Protein AF-A0A955KKQ1-F1 (afdb_monomer_lite)

Foldseek 3Di:
DVVVVVVVVVVVVVVVVVVVVVVVVVVVVVLVVVLVVLVVVLVVLVVVLVVVLVVDDPVDPVSVLSVVLNVLSSVLSVLVSVCSVPVDPLSVLVSVLSVLVSVLSVCVVVVVVVCNVVSVVVNVVSVVVSVVVVVVVD

pLDDT: mean 78.06, std 7.61, range [46.22, 90.31]

Sequence (138 aa):
MRVAVSGLVRLLIKSIIFLIMDVPKLIRSAELFLISCIALGTALFFIFSIGTLMEMDWSQSDTFFFLIRRILALIIGIELVRFIYTYKIETLLEIIIFLLARQLILIEIEGTHEYLLPTVLSVSVLLGLHIAHKKFVK

Secondary structure (DSSP, 8-state):
-HHHHHHHHHHHHHHHHHHHHHHHHHHHHHHHHHHHHHHHHHHHHHHHHHHHHHSS-TTSHHHHHHHHHHHHHHHHHHHHHHHHHH--HHHHHHHHHHHHHHHHHHHHHTT-HHHHHHHHHHHHHHHHHHHHHHHH--

Structure (mmCIF, N/CA/C/O backbone):
data_AF-A0A955KKQ1-F1
#
_entry.id   AF-A0A955KKQ1-F1
#
loop_
_atom_site.group_PDB
_atom_site.id
_atom_site.type_symbol
_atom_site.label_atom_id
_atom_site.label_alt_id
_atom_site.label_comp_id
_atom_site.label_asym_id
_atom_site.label_entity_id
_atom_site.label_seq_id
_atom_site.pdbx_PDB_ins_code
_atom_site.Cartn_x
_atom_site.Cartn_y
_atom_site.Cartn_z
_atom_site.occupancy
_atom_site.B_iso_or_equiv
_atom_site.auth_seq_id
_atom_site.auth_comp_id
_atom_site.auth_asym_id
_atom_site.auth_atom_id
_atom_site.pdbx_PDB_model_num
ATOM 1 N N . MET A 1 1 ? -20.299 25.780 53.609 1.00 54.28 1 MET A N 1
ATOM 2 C CA . MET A 1 1 ? -19.121 25.054 53.071 1.00 54.28 1 MET A CA 1
ATOM 3 C C . MET A 1 1 ? -19.477 23.862 52.162 1.00 54.28 1 MET A C 1
ATOM 5 O O . MET A 1 1 ? -18.875 23.755 51.104 1.00 54.28 1 MET A O 1
ATOM 9 N N . ARG A 1 2 ? -20.483 23.014 52.472 1.00 54.69 2 ARG A N 1
ATOM 10 C CA . ARG A 1 2 ? -20.904 21.877 51.601 1.00 54.69 2 ARG A CA 1
ATOM 11 C C . ARG A 1 2 ? -21.350 22.257 50.176 1.00 54.69 2 ARG A C 1
ATOM 13 O O . ARG A 1 2 ? -21.137 21.485 49.248 1.00 54.69 2 ARG A O 1
ATOM 20 N N . VAL A 1 3 ? -21.932 23.444 49.989 1.00 60.78 3 VAL A N 1
ATOM 21 C CA . VAL A 1 3 ? -22.455 23.889 48.680 1.00 60.78 3 VAL A CA 1
ATOM 22 C C . VAL A 1 3 ? -21.327 24.140 47.665 1.00 60.78 3 VAL A C 1
ATOM 24 O O . VAL A 1 3 ? -21.452 23.736 46.512 1.00 60.78 3 VAL A O 1
ATOM 27 N N . ALA A 1 4 ? -20.188 24.691 48.103 1.00 61.53 4 ALA A N 1
ATOM 28 C CA . ALA A 1 4 ? -19.027 24.956 47.243 1.00 61.53 4 ALA A CA 1
ATOM 29 C C . ALA A 1 4 ? -18.361 23.663 46.732 1.00 61.53 4 ALA A C 1
ATOM 31 O O . ALA A 1 4 ? -18.010 23.564 45.558 1.00 61.53 4 ALA A O 1
ATOM 32 N N . VAL A 1 5 ? -18.277 22.636 47.587 1.00 67.25 5 VAL A N 1
ATOM 33 C CA . VAL A 1 5 ? -17.726 21.316 47.226 1.00 67.25 5 VAL A CA 1
ATOM 34 C C . VAL A 1 5 ? -18.570 20.654 46.131 1.00 67.25 5 VAL A C 1
ATOM 36 O O . VAL A 1 5 ? -18.032 20.125 45.163 1.00 67.25 5 VAL A O 1
ATOM 39 N N . SER A 1 6 ? -19.901 20.763 46.216 1.00 66.75 6 SER A N 1
ATOM 40 C CA . SER A 1 6 ? -20.812 20.193 45.212 1.00 66.75 6 SER A CA 1
ATOM 41 C C . SER A 1 6 ? -20.736 20.873 43.833 1.00 66.75 6 SER A C 1
ATOM 43 O O . SER A 1 6 ? -21.059 20.250 42.819 1.00 66.75 6 SER A O 1
ATOM 45 N N . GLY A 1 7 ? -20.313 22.143 43.786 1.00 76.88 7 GLY A N 1
ATOM 46 C CA . GLY A 1 7 ? -20.102 22.893 42.544 1.00 76.88 7 GLY A CA 1
ATOM 47 C C . GLY A 1 7 ? -18.792 22.516 41.855 1.00 76.88 7 GLY A C 1
ATOM 48 O O . GLY A 1 7 ? -18.772 22.287 40.647 1.00 76.88 7 GLY A O 1
ATOM 49 N N . LEU A 1 8 ? -17.718 22.365 42.635 1.00 77.56 8 LEU A N 1
ATOM 50 C CA . LEU A 1 8 ? -16.393 21.997 42.133 1.00 77.56 8 LEU A CA 1
ATOM 51 C C . LEU A 1 8 ? -16.363 20.558 41.590 1.00 77.56 8 LEU A C 1
ATOM 53 O O . LEU A 1 8 ? -15.814 20.312 40.519 1.00 77.56 8 LEU A O 1
ATOM 57 N N . VAL A 1 9 ? -17.059 19.628 42.258 1.00 81.81 9 VAL A N 1
ATOM 58 C CA . VAL A 1 9 ? -17.249 18.252 41.765 1.00 81.81 9 VAL A CA 1
ATOM 59 C C . VAL A 1 9 ? -18.024 18.237 40.441 1.00 81.81 9 VAL A C 1
ATOM 61 O O . VAL A 1 9 ? -17.633 17.537 39.509 1.00 81.81 9 VAL A O 1
ATOM 64 N N . ARG A 1 10 ? -19.077 19.056 40.298 1.00 79.69 10 ARG A N 1
ATOM 65 C CA . ARG A 1 10 ? -19.827 19.172 39.033 1.00 79.69 10 ARG A CA 1
ATOM 66 C C . ARG A 1 10 ? -18.991 19.748 37.886 1.00 79.69 10 ARG A C 1
ATOM 68 O O . ARG A 1 10 ? -19.167 19.316 36.748 1.00 79.69 10 ARG A O 1
ATOM 75 N N . LEU A 1 11 ? -18.086 20.687 38.169 1.00 83.25 11 LEU A N 1
ATOM 76 C CA . LEU A 1 11 ? -17.161 21.254 37.181 1.00 83.25 11 LEU A CA 1
ATOM 77 C C . LEU A 1 11 ? -16.108 20.238 36.724 1.00 83.25 11 LEU A C 1
ATOM 79 O O . LEU A 1 11 ? -15.889 20.099 35.522 1.00 83.25 11 LEU A O 1
ATOM 83 N N . LEU A 1 12 ? -15.520 19.478 37.653 1.00 81.69 12 LEU A N 1
ATOM 84 C CA . LEU A 1 12 ? -14.568 18.414 37.320 1.00 81.69 12 LEU A CA 1
ATOM 85 C C . LEU A 1 12 ? -15.214 17.316 36.466 1.00 81.69 12 LEU A C 1
ATOM 87 O O . LEU A 1 12 ? -14.642 16.919 35.456 1.00 81.69 12 LEU A O 1
ATOM 91 N N . ILE A 1 13 ? -16.435 16.888 36.806 1.00 84.38 13 ILE A N 1
ATOM 92 C CA . ILE A 1 13 ? -17.174 15.881 36.029 1.00 84.38 13 ILE A CA 1
ATOM 93 C C . ILE A 1 13 ? -17.481 16.391 34.614 1.00 84.38 13 ILE A C 1
ATOM 95 O O . ILE A 1 13 ? -17.270 15.662 33.648 1.00 84.38 13 ILE A O 1
ATOM 99 N N . LYS A 1 14 ? -17.917 17.652 34.462 1.00 82.00 14 LYS A N 1
ATOM 100 C CA . LYS A 1 14 ? -18.129 18.254 33.133 1.00 82.00 14 LYS A CA 1
ATOM 101 C C . LYS A 1 14 ? -16.844 18.297 32.305 1.00 82.00 14 LYS A C 1
ATOM 103 O O . LYS A 1 14 ? -16.898 17.991 31.119 1.00 82.00 14 LYS A O 1
ATOM 108 N N . SER A 1 15 ? -15.714 18.642 32.923 1.00 79.69 15 SER A N 1
ATOM 109 C CA . SER A 1 15 ? -14.414 18.707 32.246 1.00 79.69 15 SER A CA 1
ATOM 110 C C . SER A 1 15 ? -13.933 17.322 31.786 1.00 79.69 15 SER A C 1
ATOM 112 O O . SER A 1 15 ? -13.511 17.158 30.646 1.00 79.69 15 SER A O 1
ATOM 114 N N . ILE A 1 16 ? -14.091 16.293 32.629 1.00 82.00 16 ILE A N 1
ATOM 115 C CA . ILE A 1 16 ? -13.733 14.902 32.302 1.00 82.00 16 ILE A CA 1
ATOM 116 C C . ILE A 1 16 ? -14.625 14.341 31.186 1.00 82.00 16 ILE A C 1
ATOM 118 O O . ILE A 1 16 ? -14.121 13.718 30.257 1.00 82.00 16 ILE A O 1
ATOM 122 N N . ILE A 1 17 ? -15.940 14.581 31.240 1.00 79.06 17 ILE A N 1
ATOM 123 C CA . ILE A 1 17 ? -16.874 14.129 30.195 1.00 79.06 17 ILE A CA 1
ATOM 124 C C . ILE A 1 17 ? -16.571 14.822 28.865 1.00 79.06 17 ILE A C 1
ATOM 126 O O . ILE A 1 17 ? -16.577 14.166 27.827 1.00 79.06 17 ILE A O 1
ATOM 130 N N . PHE A 1 18 ? -16.275 16.124 28.889 1.00 78.81 18 PHE A N 1
ATOM 131 C CA . PHE A 1 18 ? -15.873 16.862 27.695 1.00 78.81 18 PHE A CA 1
ATOM 132 C C . PHE A 1 18 ? -14.591 16.276 27.085 1.00 78.81 18 PHE A C 1
ATOM 134 O O . PHE A 1 18 ? -14.560 16.014 25.886 1.00 78.81 18 PHE A O 1
ATOM 141 N N . LEU A 1 19 ? -13.590 15.961 27.917 1.00 74.00 19 LEU A N 1
ATOM 142 C CA . LEU A 1 19 ? -12.349 15.319 27.482 1.00 74.00 19 LEU A CA 1
ATOM 143 C C . LEU A 1 19 ? -12.604 13.937 26.851 1.00 74.00 19 LEU A C 1
ATOM 145 O O . LEU A 1 19 ? -12.128 13.668 25.754 1.00 74.00 19 LEU A O 1
ATOM 149 N N . ILE A 1 20 ? -13.394 13.075 27.503 1.00 74.81 20 ILE A N 1
ATOM 150 C CA . ILE A 1 20 ? -13.725 11.726 27.004 1.00 74.81 20 ILE A CA 1
ATOM 151 C C . ILE A 1 20 ? -14.507 11.793 25.683 1.00 74.81 20 ILE A C 1
ATOM 153 O O . ILE A 1 20 ? -14.331 10.943 24.812 1.00 74.81 20 ILE A O 1
ATOM 157 N N . MET A 1 21 ? -15.357 12.807 25.516 1.00 71.06 21 MET A N 1
ATOM 158 C CA . MET A 1 21 ? -16.201 12.967 24.334 1.00 71.06 21 MET A CA 1
ATOM 159 C C . MET A 1 21 ? -15.441 13.506 23.104 1.00 71.06 21 MET A C 1
ATOM 161 O O . MET A 1 21 ? -15.908 13.304 21.981 1.00 71.06 21 MET A O 1
ATOM 165 N N . ASP A 1 22 ? -14.278 14.146 23.283 1.00 78.19 22 ASP A N 1
ATOM 166 C CA . ASP A 1 22 ? -13.471 14.702 22.181 1.00 78.19 22 ASP A CA 1
ATOM 167 C C . ASP A 1 22 ? -12.455 13.703 21.589 1.00 78.19 22 ASP A C 1
ATOM 169 O O . ASP A 1 22 ? -12.224 13.680 20.378 1.00 78.19 22 ASP A O 1
ATOM 173 N N . VAL A 1 23 ? -11.907 12.799 22.412 1.00 74.81 23 VAL A N 1
ATOM 174 C CA . VAL A 1 23 ? -10.950 11.755 21.984 1.00 74.81 23 VAL A CA 1
ATOM 175 C C . VAL A 1 23 ? -11.420 10.936 20.764 1.00 74.81 23 VAL A C 1
ATOM 177 O O . VAL A 1 23 ? -10.645 10.814 19.812 1.00 74.81 23 VAL A O 1
ATOM 180 N N . PRO A 1 24 ? -12.658 10.398 20.700 1.00 75.62 24 PRO A N 1
ATOM 181 C CA . PRO A 1 24 ? -13.083 9.585 19.556 1.00 75.62 24 PRO A CA 1
ATOM 182 C C . PRO A 1 24 ? -13.189 10.388 18.250 1.00 75.62 24 PRO A C 1
ATOM 184 O O . PRO A 1 24 ? -12.967 9.841 17.169 1.00 75.62 24 PRO A O 1
ATOM 187 N N . LYS A 1 25 ? -13.491 11.693 18.323 1.00 77.19 25 LYS A N 1
ATOM 188 C CA . LYS A 1 25 ? -13.527 12.578 17.145 1.00 77.19 25 LYS A CA 1
ATOM 189 C C . LYS A 1 25 ? -12.123 12.880 16.630 1.00 77.19 25 LYS A C 1
ATOM 191 O O . LYS A 1 25 ? -11.914 12.922 15.414 1.00 77.19 25 LYS A O 1
ATOM 196 N N . LEU A 1 26 ? -11.168 13.048 17.545 1.00 76.31 26 LEU A N 1
ATOM 197 C CA . LEU A 1 26 ? -9.768 13.282 17.212 1.00 76.31 26 LEU A CA 1
ATOM 198 C C . LEU A 1 26 ? -9.146 12.058 16.528 1.00 76.31 26 LEU A C 1
ATOM 200 O O . LEU A 1 26 ? -8.518 12.201 15.482 1.00 76.31 26 LEU A O 1
ATOM 204 N N . ILE A 1 27 ? -9.396 10.856 17.062 1.00 80.62 27 ILE A N 1
ATOM 205 C CA . ILE A 1 27 ? -8.913 9.593 16.477 1.00 80.62 27 ILE A CA 1
ATOM 206 C C . ILE A 1 27 ? -9.459 9.417 15.058 1.00 80.62 27 ILE A C 1
ATOM 208 O O . ILE A 1 27 ? -8.690 9.195 14.127 1.00 80.62 27 ILE A O 1
ATOM 212 N N . ARG A 1 28 ? -10.771 9.602 14.865 1.00 79.06 28 ARG A N 1
ATOM 213 C CA . ARG A 1 28 ? -11.406 9.458 13.547 1.00 79.06 28 ARG A CA 1
ATOM 214 C C . ARG A 1 28 ? -10.880 10.463 12.518 1.00 79.06 28 ARG A C 1
ATOM 216 O O . ARG A 1 28 ? -10.747 10.135 11.343 1.00 79.06 28 ARG A O 1
ATOM 223 N N . SER A 1 29 ? -10.577 11.686 12.949 1.00 80.00 29 SER A N 1
ATOM 224 C CA . SER A 1 29 ? -10.005 12.708 12.064 1.00 80.00 29 SER A CA 1
ATOM 225 C C . SER A 1 29 ? -8.561 12.377 11.680 1.00 80.00 29 SER A C 1
ATOM 227 O O . SER A 1 29 ? -8.189 12.532 10.518 1.00 80.00 29 SER A O 1
ATOM 229 N N . ALA A 1 30 ? -7.766 11.869 12.627 1.00 76.62 30 ALA A N 1
ATOM 230 C CA . ALA A 1 30 ? -6.400 11.4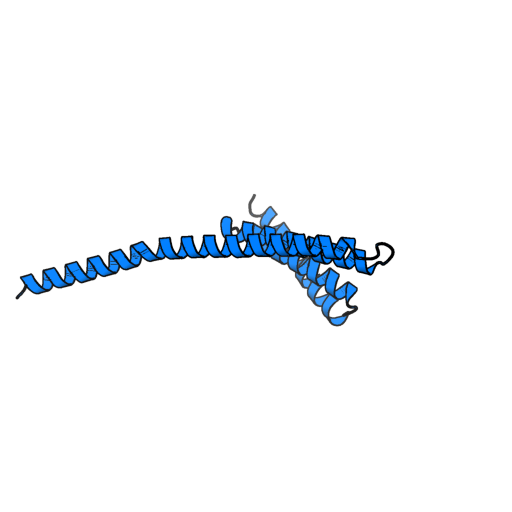18 12.372 1.00 76.62 30 ALA A CA 1
ATOM 231 C C . ALA A 1 30 ? -6.358 10.209 11.424 1.00 76.62 30 ALA A C 1
ATOM 233 O O . ALA A 1 30 ? -5.523 10.161 10.525 1.00 76.62 30 ALA A O 1
ATOM 234 N N . GLU A 1 31 ? -7.288 9.267 11.578 1.00 79.06 31 GLU A N 1
ATOM 235 C CA . GLU A 1 31 ? -7.423 8.099 10.706 1.00 79.06 31 GLU A CA 1
ATOM 236 C C . GLU A 1 31 ? -7.746 8.507 9.261 1.00 79.06 31 GLU A C 1
ATOM 238 O O . GLU A 1 31 ? -7.059 8.091 8.331 1.00 79.06 31 GLU A O 1
ATOM 243 N N . LEU A 1 32 ? -8.721 9.401 9.065 1.00 83.12 32 LEU A N 1
ATOM 244 C CA . LEU A 1 32 ? -9.063 9.936 7.742 1.00 83.12 32 LEU A CA 1
ATOM 245 C C . LEU A 1 32 ? -7.902 10.702 7.101 1.00 83.12 32 LEU A C 1
ATOM 247 O O . LEU A 1 32 ? -7.666 10.572 5.899 1.00 83.12 32 LEU A O 1
ATOM 251 N N . PHE A 1 33 ? -7.168 11.483 7.895 1.00 84.44 33 PHE A N 1
ATOM 252 C CA . PHE A 1 33 ? -5.977 12.180 7.421 1.00 84.44 33 PHE A CA 1
ATOM 253 C C . PHE A 1 33 ? -4.902 11.191 6.958 1.00 84.44 33 PHE A C 1
ATOM 255 O O . PHE A 1 33 ? -4.371 11.329 5.859 1.00 84.44 33 PHE A O 1
ATOM 262 N N . LEU A 1 34 ? -4.636 10.152 7.749 1.00 82.31 34 LEU A N 1
ATOM 263 C CA . LEU A 1 34 ? -3.632 9.136 7.452 1.00 82.31 34 LEU A CA 1
ATOM 264 C C . LEU A 1 34 ? -4.002 8.308 6.210 1.00 82.31 34 LEU A C 1
ATOM 266 O O . LEU A 1 34 ? -3.154 8.109 5.340 1.00 82.31 34 LEU A O 1
ATOM 270 N N . ILE A 1 35 ? -5.272 7.908 6.071 1.00 83.31 35 ILE A N 1
ATOM 271 C CA . ILE A 1 35 ? -5.787 7.258 4.855 1.00 83.31 35 ILE A CA 1
ATOM 272 C C . ILE A 1 35 ? -5.576 8.162 3.640 1.00 83.31 35 ILE A C 1
ATOM 274 O O . ILE A 1 35 ? -5.066 7.706 2.619 1.00 83.31 35 ILE A O 1
ATOM 278 N N . SER A 1 36 ? -5.946 9.440 3.751 1.00 85.62 36 SER A N 1
ATOM 279 C CA . SER A 1 36 ? -5.798 10.409 2.664 1.00 85.62 36 SER A CA 1
ATOM 280 C C . SER A 1 36 ? -4.331 10.571 2.255 1.00 85.62 36 SER A C 1
ATOM 282 O O . SER A 1 36 ? -4.011 10.491 1.071 1.00 85.62 36 SER A O 1
ATOM 284 N N . CYS A 1 37 ? -3.415 10.697 3.221 1.00 85.94 37 CYS A N 1
ATOM 285 C CA . CYS A 1 37 ? -1.978 10.776 2.961 1.00 85.94 37 CYS A CA 1
ATOM 286 C C . CYS A 1 37 ? -1.438 9.531 2.250 1.00 85.94 37 CYS A C 1
ATOM 288 O O . CYS A 1 37 ? -0.681 9.661 1.290 1.00 85.94 37 CYS A O 1
ATOM 290 N N . ILE A 1 38 ? -1.829 8.331 2.687 1.00 85.06 38 ILE A N 1
ATOM 291 C CA . ILE A 1 38 ? -1.384 7.077 2.066 1.00 85.06 38 ILE A CA 1
ATOM 292 C C . ILE A 1 38 ? -1.960 6.935 0.659 1.00 85.06 38 ILE A C 1
ATOM 294 O O . ILE A 1 38 ? -1.223 6.600 -0.268 1.00 85.06 38 ILE A O 1
ATOM 298 N N . ALA A 1 39 ? -3.253 7.203 0.478 1.00 85.12 39 ALA A N 1
ATOM 299 C CA . ALA A 1 39 ? -3.911 7.120 -0.820 1.00 85.12 39 ALA A CA 1
ATOM 300 C C . ALA A 1 39 ? -3.279 8.099 -1.819 1.00 85.12 39 ALA A C 1
ATOM 302 O O . ALA A 1 39 ? -2.945 7.719 -2.941 1.00 85.12 39 ALA A O 1
ATOM 303 N N . LEU A 1 40 ? -3.040 9.337 -1.386 1.00 90.31 40 LEU A N 1
ATOM 304 C CA . LEU A 1 40 ? -2.425 10.375 -2.203 1.00 90.31 40 LEU A CA 1
ATOM 305 C C . LEU A 1 40 ? -0.953 10.057 -2.500 1.00 90.31 40 LEU A C 1
ATOM 307 O O . LEU A 1 40 ? -0.527 10.165 -3.647 1.00 90.31 40 LEU A O 1
ATOM 311 N N . GLY A 1 41 ? -0.192 9.581 -1.510 1.00 87.62 41 GLY A N 1
ATOM 312 C CA . GLY A 1 41 ? 1.189 9.129 -1.701 1.00 87.62 41 GLY A CA 1
ATOM 313 C C . GLY A 1 41 ? 1.294 7.960 -2.682 1.00 87.62 41 GLY A C 1
ATOM 314 O O . GLY A 1 41 ? 2.140 7.976 -3.574 1.00 87.62 41 GLY A O 1
ATOM 315 N N . THR A 1 42 ? 0.384 6.989 -2.579 1.00 86.50 42 THR A N 1
ATOM 316 C CA . THR A 1 42 ? 0.299 5.841 -3.494 1.00 86.50 42 THR A CA 1
ATOM 317 C C . THR A 1 42 ? -0.044 6.294 -4.917 1.00 86.50 42 THR A C 1
ATOM 319 O O . THR A 1 42 ? 0.591 5.852 -5.874 1.00 86.50 42 THR A O 1
ATOM 322 N N . ALA A 1 43 ? -0.996 7.221 -5.069 1.00 87.38 43 ALA A N 1
ATOM 323 C CA . ALA A 1 43 ? -1.390 7.766 -6.367 1.00 87.38 43 ALA A CA 1
ATOM 324 C C . ALA A 1 43 ? -0.255 8.556 -7.037 1.00 87.38 43 ALA A C 1
ATOM 326 O O . ALA A 1 43 ? 0.063 8.309 -8.200 1.00 87.38 43 ALA A O 1
ATOM 327 N N . LEU A 1 44 ? 0.400 9.462 -6.301 1.00 90.25 44 LEU A N 1
ATOM 328 C CA . LEU A 1 44 ? 1.537 10.230 -6.813 1.00 90.25 44 LEU A CA 1
ATOM 329 C C . LEU A 1 44 ? 2.687 9.310 -7.221 1.00 90.25 44 LEU A C 1
ATOM 331 O O . LEU A 1 44 ? 3.210 9.438 -8.327 1.00 90.25 44 LEU A O 1
ATOM 335 N N . PHE A 1 45 ? 3.049 8.352 -6.365 1.00 86.75 45 PHE A N 1
ATOM 336 C CA . PHE A 1 45 ? 4.091 7.372 -6.663 1.00 86.75 45 PHE A CA 1
ATOM 337 C C . PHE A 1 45 ? 3.822 6.633 -7.978 1.00 86.75 45 PHE A C 1
ATOM 339 O O . PHE A 1 45 ? 4.744 6.428 -8.769 1.00 86.75 45 PHE A O 1
ATOM 346 N N . PHE A 1 46 ? 2.567 6.260 -8.230 1.00 86.38 46 PHE A N 1
ATOM 347 C CA . PHE A 1 46 ? 2.188 5.557 -9.448 1.00 86.38 46 PHE A CA 1
ATOM 348 C C . PHE A 1 46 ? 2.252 6.452 -10.691 1.00 86.38 46 PHE A C 1
ATOM 350 O O . PHE A 1 46 ? 2.792 6.030 -11.710 1.00 86.38 46 PHE A O 1
ATOM 357 N N . ILE A 1 47 ? 1.790 7.703 -10.599 1.00 88.19 47 ILE A N 1
ATOM 358 C CA . ILE A 1 47 ? 1.881 8.678 -11.699 1.00 88.19 47 ILE A CA 1
ATOM 359 C C . ILE A 1 47 ? 3.344 8.901 -12.101 1.00 88.19 47 ILE A C 1
ATOM 361 O O . ILE A 1 47 ? 3.685 8.785 -13.278 1.00 88.19 47 ILE A O 1
ATOM 365 N N . PHE A 1 48 ? 4.226 9.146 -11.127 1.00 87.31 48 PHE A N 1
ATOM 366 C CA . PHE A 1 48 ? 5.662 9.271 -11.393 1.00 87.31 48 PHE A CA 1
ATOM 367 C C . PHE A 1 48 ? 6.249 7.979 -11.966 1.00 87.31 48 PHE A C 1
ATOM 369 O O . PHE A 1 48 ? 7.075 8.021 -12.875 1.00 87.31 48 PHE A O 1
ATOM 376 N N . SER A 1 49 ? 5.795 6.825 -11.473 1.00 84.56 49 SER A N 1
ATOM 377 C CA . SER A 1 49 ? 6.248 5.530 -11.967 1.00 84.56 49 SER A CA 1
ATOM 378 C C . SER A 1 49 ? 5.911 5.307 -13.442 1.00 84.56 49 SER A C 1
ATOM 380 O O . SER A 1 49 ? 6.729 4.725 -14.150 1.00 84.56 49 SER A O 1
ATOM 382 N N . ILE A 1 50 ? 4.743 5.748 -13.915 1.00 85.31 50 ILE A N 1
ATOM 383 C CA . ILE A 1 50 ? 4.368 5.635 -15.332 1.00 85.31 50 ILE A CA 1
ATOM 384 C C . ILE A 1 50 ? 5.333 6.450 -16.193 1.00 85.31 50 ILE A C 1
ATOM 386 O O . ILE A 1 50 ? 5.850 5.917 -17.170 1.00 85.31 50 ILE A O 1
ATOM 390 N N . GLY A 1 51 ? 5.641 7.691 -15.795 1.00 85.44 51 GLY A N 1
ATOM 391 C CA . GLY A 1 51 ? 6.617 8.531 -16.501 1.00 85.44 51 GLY A CA 1
ATOM 392 C C . GLY A 1 51 ? 7.973 7.835 -16.636 1.00 85.44 51 GLY A C 1
ATOM 393 O O . GLY A 1 51 ? 8.486 7.685 -17.739 1.00 85.44 51 GLY A O 1
ATOM 394 N N . THR A 1 52 ? 8.488 7.282 -15.533 1.00 83.12 52 THR A N 1
ATOM 395 C CA . THR A 1 52 ? 9.762 6.542 -15.556 1.00 83.12 52 THR A CA 1
ATOM 396 C C . THR A 1 52 ? 9.735 5.273 -16.411 1.00 83.12 52 THR A C 1
ATOM 398 O O . THR A 1 52 ? 10.745 4.919 -17.002 1.00 83.12 52 THR A O 1
ATOM 401 N N . LEU A 1 53 ? 8.592 4.584 -16.500 1.00 84.25 53 LEU A N 1
ATOM 402 C CA . LEU A 1 53 ? 8.447 3.365 -17.305 1.00 84.25 53 LEU A CA 1
ATOM 403 C C . LEU A 1 53 ? 8.377 3.659 -18.809 1.00 84.25 53 LEU A C 1
ATOM 405 O O . LEU A 1 53 ? 8.776 2.821 -19.612 1.00 84.25 53 LEU A O 1
ATOM 409 N N . MET A 1 54 ? 7.870 4.833 -19.193 1.00 83.44 54 MET A N 1
ATOM 410 C CA . MET A 1 54 ? 7.833 5.267 -20.594 1.00 83.44 54 MET A CA 1
ATOM 411 C C . MET A 1 54 ? 9.223 5.627 -21.129 1.00 83.44 54 MET A C 1
ATOM 413 O O . MET A 1 54 ? 9.464 5.488 -22.324 1.00 83.44 54 MET A O 1
ATOM 417 N N . GLU A 1 55 ? 10.128 6.066 -20.255 1.00 85.12 55 GLU A N 1
ATOM 418 C CA . GLU A 1 55 ? 11.513 6.413 -20.602 1.00 85.12 55 GLU A CA 1
ATOM 419 C C . GLU A 1 55 ? 12.462 5.200 -20.594 1.00 85.12 55 GLU A C 1
ATOM 421 O O . GLU A 1 55 ? 13.603 5.307 -21.043 1.00 85.12 55 GLU A O 1
ATOM 426 N N . MET A 1 56 ? 12.013 4.044 -20.091 1.00 83.25 56 MET A N 1
ATOM 427 C CA . MET A 1 56 ? 12.826 2.830 -19.979 1.00 83.25 56 MET A CA 1
ATOM 428 C C . MET A 1 56 ? 12.819 1.972 -21.251 1.00 83.25 56 MET A C 1
ATOM 430 O O . MET A 1 56 ? 11.819 1.863 -21.961 1.00 83.25 56 MET A O 1
ATOM 434 N N . ASP A 1 57 ? 13.946 1.300 -21.499 1.00 82.44 57 ASP A N 1
ATOM 435 C CA . ASP A 1 57 ? 14.111 0.376 -22.621 1.00 82.44 57 ASP A CA 1
ATOM 436 C C . ASP A 1 57 ? 13.452 -0.984 -22.325 1.00 82.44 57 ASP A C 1
ATOM 438 O O . ASP A 1 57 ? 13.884 -1.739 -21.450 1.00 82.44 57 ASP A O 1
ATOM 442 N N . TRP A 1 58 ? 12.401 -1.318 -23.074 1.00 83.12 58 TRP A N 1
ATOM 443 C CA . TRP A 1 58 ? 11.635 -2.563 -22.931 1.00 83.12 58 TRP A CA 1
ATOM 444 C C . TRP A 1 58 ? 12.369 -3.800 -23.454 1.00 83.12 58 TRP A C 1
ATOM 446 O O . TRP A 1 58 ? 11.906 -4.920 -23.241 1.00 83.12 58 TRP A O 1
ATOM 456 N N . SER A 1 59 ? 13.520 -3.624 -24.108 1.00 81.75 59 SER A N 1
ATOM 457 C CA . SER A 1 59 ? 14.376 -4.736 -24.515 1.00 81.75 59 SER A CA 1
ATOM 458 C C . SER A 1 59 ? 15.145 -5.354 -23.342 1.00 81.75 59 SER A C 1
ATOM 460 O O . SER A 1 59 ? 15.699 -6.445 -23.492 1.00 81.75 59 SER A O 1
ATOM 462 N N . GLN A 1 60 ? 15.218 -4.676 -22.190 1.00 81.31 60 GLN A N 1
ATOM 463 C CA . GLN A 1 60 ? 15.992 -5.134 -21.037 1.00 81.31 60 GLN A CA 1
ATOM 464 C C . GLN A 1 60 ? 15.117 -5.812 -19.980 1.00 81.31 60 GLN A C 1
ATOM 466 O O . GLN A 1 60 ? 14.034 -5.340 -19.631 1.00 81.31 60 GLN A O 1
ATOM 471 N N . SER A 1 61 ? 15.630 -6.910 -19.411 1.00 76.88 61 SER A N 1
ATOM 472 C CA . SER A 1 61 ? 14.956 -7.641 -18.323 1.00 76.88 61 SER A CA 1
ATOM 473 C C . SER A 1 61 ? 14.793 -6.780 -17.061 1.00 76.88 61 SER A C 1
ATOM 475 O O . SER A 1 61 ? 13.842 -6.960 -16.302 1.00 76.88 61 SER A O 1
ATOM 477 N N . ASP A 1 62 ? 15.656 -5.781 -16.873 1.00 78.00 62 ASP A N 1
ATOM 478 C CA . ASP A 1 62 ? 15.595 -4.850 -15.745 1.00 78.00 62 ASP A CA 1
ATOM 479 C C . ASP A 1 62 ? 14.320 -4.001 -15.735 1.00 78.00 62 ASP A C 1
ATOM 481 O O . ASP A 1 62 ? 13.749 -3.761 -14.667 1.00 78.00 62 ASP A O 1
ATOM 485 N N . THR A 1 63 ? 13.815 -3.616 -16.910 1.00 82.31 63 THR A N 1
ATOM 486 C CA . THR A 1 63 ? 12.562 -2.859 -17.061 1.00 82.31 63 THR A CA 1
ATOM 487 C C . THR A 1 63 ? 11.360 -3.688 -16.617 1.00 82.31 63 THR A C 1
ATOM 489 O O . THR A 1 63 ? 10.475 -3.188 -15.920 1.00 82.31 63 THR A O 1
ATOM 492 N N . PHE A 1 64 ? 11.357 -4.988 -16.927 1.00 80.19 64 PHE A N 1
ATOM 493 C CA . PHE A 1 64 ? 10.329 -5.918 -16.460 1.00 80.19 64 PHE A CA 1
ATOM 494 C C . PHE A 1 64 ? 10.348 -6.069 -14.932 1.00 80.19 64 PHE A C 1
ATOM 496 O O . PHE A 1 64 ? 9.309 -5.970 -14.274 1.00 80.19 64 PHE A O 1
ATOM 503 N N . PHE A 1 65 ? 11.530 -6.223 -14.334 1.00 79.31 65 PHE A N 1
ATOM 504 C CA . PHE A 1 65 ? 11.667 -6.280 -12.879 1.00 79.31 65 PHE A CA 1
ATOM 505 C C . PHE A 1 65 ? 11.305 -4.961 -12.194 1.00 79.31 65 PHE A C 1
ATOM 507 O O . PHE A 1 65 ? 10.727 -4.951 -11.105 1.00 79.31 65 PHE A O 1
ATOM 514 N N . PHE A 1 66 ? 11.623 -3.828 -12.813 1.00 81.44 66 PHE A N 1
ATOM 515 C CA . PHE A 1 66 ? 11.212 -2.517 -12.329 1.00 81.44 66 PHE A CA 1
ATOM 516 C C . PHE A 1 66 ? 9.686 -2.364 -12.361 1.00 81.44 66 PHE A C 1
ATOM 518 O O . PHE A 1 66 ? 9.098 -1.944 -11.365 1.00 81.44 66 PHE A O 1
ATOM 525 N N . LEU A 1 67 ? 9.029 -2.797 -13.441 1.00 84.12 67 LEU A N 1
ATOM 526 C CA . LEU A 1 67 ? 7.572 -2.812 -13.559 1.00 84.12 67 LEU A CA 1
ATOM 527 C C . LEU A 1 67 ? 6.920 -3.657 -12.456 1.00 84.12 67 LEU A C 1
ATOM 529 O O . LEU A 1 67 ? 6.039 -3.169 -11.746 1.00 84.12 67 LEU A O 1
ATOM 533 N N . ILE A 1 68 ? 7.390 -4.893 -12.255 1.00 82.31 68 ILE A N 1
ATOM 534 C CA . ILE A 1 68 ? 6.880 -5.786 -11.206 1.00 82.31 68 ILE A CA 1
ATOM 535 C C . ILE A 1 68 ? 7.016 -5.135 -9.825 1.00 82.31 68 ILE A C 1
ATOM 537 O O . ILE A 1 68 ? 6.037 -5.067 -9.080 1.00 82.31 68 ILE A O 1
ATOM 541 N N . ARG A 1 69 ? 8.193 -4.581 -9.495 1.00 81.75 69 ARG A N 1
ATOM 542 C CA . ARG A 1 69 ? 8.434 -3.871 -8.224 1.00 81.75 69 ARG A CA 1
ATOM 543 C C . ARG A 1 69 ? 7.429 -2.741 -7.982 1.00 81.75 69 ARG A C 1
ATOM 545 O O . ARG A 1 69 ? 6.981 -2.557 -6.848 1.00 81.75 69 ARG A O 1
ATOM 552 N N . ARG A 1 70 ? 7.080 -1.986 -9.027 1.00 85.56 70 ARG A N 1
ATOM 553 C CA . ARG A 1 70 ? 6.154 -0.844 -8.960 1.00 85.56 70 ARG A CA 1
ATOM 554 C C . ARG A 1 70 ? 4.701 -1.287 -8.810 1.00 85.56 70 ARG A C 1
ATOM 556 O O . ARG A 1 70 ? 3.995 -0.732 -7.972 1.00 85.56 70 ARG A O 1
ATOM 563 N N . ILE A 1 71 ? 4.279 -2.315 -9.547 1.00 85.19 71 ILE A N 1
ATOM 564 C CA . ILE A 1 71 ? 2.938 -2.907 -9.414 1.00 85.19 71 ILE A CA 1
ATOM 565 C C . ILE A 1 71 ? 2.759 -3.511 -8.016 1.00 85.19 71 ILE A C 1
ATOM 567 O O . ILE A 1 71 ? 1.728 -3.295 -7.383 1.00 85.19 71 ILE A O 1
ATOM 571 N N . LEU A 1 72 ? 3.780 -4.195 -7.485 1.00 85.94 72 LEU A N 1
ATOM 572 C CA . LEU A 1 72 ? 3.743 -4.712 -6.117 1.00 85.94 72 LEU A CA 1
ATOM 573 C C . LEU A 1 72 ? 3.594 -3.580 -5.088 1.00 85.94 72 LEU A C 1
ATOM 575 O O . LEU A 1 72 ? 2.757 -3.657 -4.191 1.00 85.94 72 LEU A O 1
ATOM 579 N N . ALA A 1 73 ? 4.356 -2.495 -5.232 1.00 84.38 73 ALA A N 1
ATOM 580 C CA . ALA A 1 73 ? 4.224 -1.333 -4.353 1.00 84.38 73 ALA A CA 1
ATOM 581 C C . ALA A 1 73 ? 2.818 -0.699 -4.413 1.00 84.38 73 ALA A C 1
ATOM 583 O O . ALA A 1 73 ? 2.286 -0.310 -3.374 1.00 84.38 73 ALA A O 1
ATOM 584 N N . LEU A 1 74 ? 2.194 -0.650 -5.596 1.00 86.31 74 LEU A N 1
ATOM 585 C CA . LEU A 1 74 ? 0.822 -0.164 -5.763 1.00 86.31 74 LEU A CA 1
ATOM 586 C C . LEU A 1 74 ? -0.183 -1.030 -4.994 1.00 86.31 74 LEU A C 1
ATOM 588 O O . LEU A 1 74 ? -1.008 -0.498 -4.254 1.00 86.31 74 LEU A O 1
ATOM 592 N N . ILE A 1 75 ? -0.099 -2.353 -5.150 1.00 86.31 75 ILE A N 1
ATOM 593 C CA . ILE A 1 75 ? -1.002 -3.295 -4.479 1.00 86.31 75 ILE A CA 1
ATOM 594 C C . ILE A 1 75 ? -0.888 -3.152 -2.957 1.00 86.31 75 ILE A C 1
ATOM 596 O O . ILE A 1 75 ? -1.910 -3.058 -2.286 1.00 86.31 75 ILE A O 1
ATOM 600 N N . ILE A 1 76 ? 0.331 -3.031 -2.416 1.00 84.50 76 ILE A N 1
ATOM 601 C CA . ILE A 1 76 ? 0.543 -2.797 -0.975 1.00 84.50 76 ILE A CA 1
ATOM 602 C C . ILE A 1 76 ? -0.110 -1.488 -0.529 1.00 84.50 76 ILE A C 1
ATOM 604 O O . ILE A 1 76 ? -0.783 -1.470 0.497 1.00 84.50 76 ILE A O 1
ATOM 608 N N . GLY A 1 77 ? 0.066 -0.398 -1.282 1.00 83.44 77 GLY A N 1
ATOM 609 C CA . GLY A 1 77 ? -0.529 0.896 -0.942 1.00 83.44 77 GLY A CA 1
ATOM 610 C C . GLY A 1 77 ? -2.060 0.850 -0.910 1.00 83.44 77 GLY A C 1
ATOM 611 O O . GLY A 1 77 ? -2.677 1.354 0.028 1.00 83.44 77 GLY A O 1
ATOM 612 N N . ILE A 1 78 ? -2.675 0.185 -1.892 1.00 84.56 78 ILE A N 1
ATOM 613 C CA . ILE A 1 78 ? -4.132 -0.005 -1.955 1.00 84.56 78 ILE A CA 1
ATOM 614 C C . ILE A 1 78 ? -4.624 -0.874 -0.791 1.00 84.56 78 ILE A C 1
ATOM 616 O O . ILE A 1 78 ? -5.613 -0.535 -0.137 1.00 84.56 78 ILE A O 1
ATOM 620 N N . GLU A 1 79 ? -3.933 -1.973 -0.500 1.00 84.81 79 GLU A N 1
ATOM 621 C CA . GLU A 1 79 ? -4.340 -2.893 0.560 1.00 84.81 79 GLU A CA 1
ATOM 622 C C . GLU A 1 79 ? -4.151 -2.265 1.953 1.00 84.81 79 GLU A C 1
ATOM 624 O O . GLU A 1 79 ? -4.985 -2.462 2.833 1.00 84.81 79 GLU A O 1
ATOM 629 N N . LEU A 1 80 ? -3.136 -1.412 2.142 1.00 82.31 80 LEU A N 1
ATOM 630 C CA . LEU A 1 80 ? -2.941 -0.625 3.366 1.00 82.31 80 LEU A CA 1
ATOM 631 C C . LEU A 1 80 ? -4.108 0.347 3.604 1.00 82.31 80 LEU A C 1
ATOM 633 O O . LEU A 1 80 ? -4.613 0.444 4.723 1.00 82.31 80 LEU A O 1
ATOM 637 N N . VAL A 1 81 ? -4.588 1.023 2.552 1.00 83.50 81 VAL A N 1
ATOM 638 C CA . VAL A 1 81 ? -5.792 1.871 2.618 1.00 83.50 81 VAL A CA 1
ATOM 639 C C . VAL A 1 81 ? -7.017 1.043 3.018 1.00 83.50 81 VAL A C 1
ATOM 641 O O . VAL A 1 81 ? -7.789 1.453 3.888 1.00 83.50 81 VAL A O 1
ATOM 644 N N . ARG A 1 82 ? -7.181 -0.153 2.435 1.00 82.31 82 ARG A N 1
ATOM 645 C CA . ARG A 1 82 ? -8.278 -1.072 2.774 1.00 82.31 82 ARG A CA 1
ATOM 646 C C . ARG A 1 82 ? -8.177 -1.595 4.212 1.00 82.31 82 ARG A C 1
ATOM 648 O O . ARG A 1 82 ? -9.207 -1.722 4.878 1.00 82.31 82 ARG A O 1
ATOM 655 N N . PHE A 1 83 ? -6.970 -1.875 4.700 1.00 81.12 83 PHE A N 1
ATOM 656 C CA . PHE A 1 83 ? -6.717 -2.346 6.060 1.00 81.12 83 PHE A CA 1
ATOM 657 C C . PHE A 1 83 ? -7.175 -1.329 7.101 1.00 81.12 83 PHE A C 1
ATOM 659 O O . PHE A 1 83 ? -7.918 -1.694 8.012 1.00 81.12 83 PHE A O 1
ATOM 666 N N . ILE A 1 84 ? -6.797 -0.059 6.928 1.00 75.12 84 ILE A N 1
ATOM 667 C CA . ILE A 1 84 ? -7.188 1.005 7.858 1.00 75.12 84 ILE A CA 1
ATOM 668 C C . ILE A 1 84 ? -8.714 1.141 7.887 1.00 75.12 84 ILE A C 1
ATOM 670 O O . ILE A 1 84 ? -9.300 1.199 8.957 1.00 75.12 84 ILE A O 1
ATOM 674 N N . TYR A 1 85 ? -9.376 1.079 6.728 1.00 72.69 85 TYR A N 1
ATOM 675 C CA . TYR A 1 85 ? -10.833 1.206 6.668 1.00 72.69 85 TYR A CA 1
ATOM 676 C C . TYR A 1 85 ? -11.595 0.019 7.285 1.00 72.69 85 TYR A C 1
ATOM 678 O O . TYR A 1 85 ? -12.723 0.180 7.748 1.00 72.69 85 TYR A O 1
ATOM 686 N N . THR A 1 86 ? -11.018 -1.187 7.256 1.00 73.69 86 THR A N 1
ATOM 687 C CA . THR A 1 86 ? -11.777 -2.419 7.530 1.00 73.69 86 THR A CA 1
ATOM 688 C C . THR A 1 86 ? -11.357 -3.135 8.818 1.00 73.69 86 THR A C 1
ATOM 690 O O . THR A 1 86 ? -12.097 -4.005 9.266 1.00 73.69 86 THR A O 1
ATOM 693 N N . TYR A 1 87 ? -10.210 -2.804 9.429 1.00 65.50 87 TYR A N 1
ATOM 694 C CA . TYR A 1 87 ? -9.675 -3.465 10.636 1.00 65.50 87 TYR A CA 1
ATOM 695 C C . TYR A 1 87 ? -9.792 -5.008 10.600 1.00 65.50 87 TYR A C 1
ATOM 697 O O . TYR A 1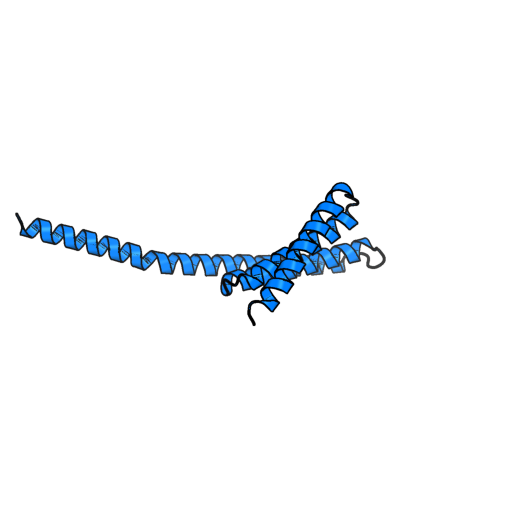 87 ? -10.136 -5.654 11.590 1.00 65.50 87 TYR A O 1
ATOM 705 N N . LYS A 1 88 ? -9.533 -5.626 9.438 1.00 67.75 88 LYS A N 1
ATOM 706 C CA . LYS A 1 88 ? -9.636 -7.083 9.253 1.00 67.75 88 LYS A CA 1
ATOM 707 C C . LYS A 1 88 ? -8.267 -7.748 9.341 1.00 67.75 88 LYS A C 1
ATOM 709 O O . LYS A 1 88 ? -7.346 -7.397 8.607 1.00 67.75 88 LYS A O 1
ATOM 714 N N . ILE A 1 89 ? -8.163 -8.769 10.194 1.00 64.88 89 ILE A N 1
ATOM 715 C CA . ILE A 1 89 ? -6.960 -9.611 10.341 1.00 64.88 89 ILE A CA 1
ATOM 716 C C . ILE A 1 89 ? -6.637 -10.367 9.042 1.00 64.88 89 ILE A C 1
ATOM 718 O O . ILE A 1 89 ? -5.472 -10.573 8.715 1.00 64.88 89 ILE A O 1
ATOM 722 N N . GLU A 1 90 ? -7.661 -10.724 8.266 1.00 72.88 90 GLU A N 1
ATOM 723 C CA . GLU A 1 90 ? -7.526 -11.390 6.963 1.00 72.88 90 GLU A CA 1
ATOM 724 C C . GLU A 1 90 ? -6.721 -10.540 5.973 1.00 72.88 90 GLU A C 1
ATOM 726 O O . GLU A 1 90 ? -5.771 -11.034 5.370 1.00 72.88 90 GLU A O 1
ATOM 731 N N . THR A 1 91 ? -7.043 -9.245 5.891 1.00 77.06 91 THR A N 1
ATOM 732 C CA . THR A 1 91 ? -6.325 -8.257 5.074 1.00 77.06 91 THR A CA 1
ATOM 733 C C . THR A 1 91 ? -4.869 -8.120 5.518 1.00 77.06 91 THR A C 1
ATOM 735 O O . THR A 1 91 ? -3.971 -7.999 4.694 1.00 77.06 91 THR A O 1
ATOM 738 N N . LEU A 1 92 ? -4.610 -8.198 6.824 1.00 77.44 92 LEU A N 1
ATOM 739 C CA . LEU A 1 92 ? -3.261 -8.122 7.385 1.00 77.44 92 LEU A CA 1
ATOM 740 C C . LEU A 1 92 ? -2.397 -9.318 6.940 1.00 77.44 92 LEU A C 1
ATOM 742 O O . LEU A 1 92 ? -1.263 -9.135 6.503 1.00 77.44 92 LEU A O 1
ATOM 746 N N . LEU A 1 93 ? -2.946 -10.536 6.994 1.00 75.75 93 LEU A N 1
ATOM 747 C CA . LEU A 1 93 ? -2.272 -11.749 6.512 1.00 75.75 93 LEU A CA 1
ATOM 748 C C . LEU A 1 93 ? -1.992 -11.690 5.006 1.00 75.75 93 LEU A C 1
ATOM 750 O O . LEU A 1 93 ? -0.900 -12.058 4.578 1.00 75.75 93 LEU A O 1
ATOM 754 N N . GLU A 1 94 ? -2.948 -11.204 4.217 1.00 77.50 94 GLU A N 1
ATOM 755 C CA . GLU A 1 94 ? -2.800 -11.038 2.768 1.00 77.50 94 GLU A CA 1
ATOM 756 C C . GLU A 1 94 ? -1.694 -10.028 2.427 1.00 77.50 94 GLU A C 1
ATOM 758 O O . GLU A 1 94 ? -0.818 -10.328 1.614 1.00 77.50 94 GLU A O 1
ATOM 763 N N . ILE A 1 95 ? -1.641 -8.895 3.140 1.00 82.75 95 ILE A N 1
ATOM 764 C CA . ILE A 1 95 ? -0.558 -7.908 3.021 1.00 82.75 95 ILE A CA 1
ATOM 765 C C . ILE A 1 95 ? 0.795 -8.521 3.379 1.00 82.75 95 ILE A C 1
ATOM 767 O O . ILE A 1 95 ? 1.760 -8.304 2.653 1.00 82.75 95 ILE A O 1
ATOM 771 N N . ILE A 1 96 ? 0.902 -9.276 4.477 1.00 77.44 96 ILE A N 1
ATOM 772 C CA . ILE A 1 96 ? 2.182 -9.863 4.904 1.00 77.44 96 ILE A CA 1
ATOM 773 C C . ILE A 1 96 ? 2.665 -10.906 3.887 1.00 77.44 96 ILE A C 1
ATOM 775 O O . ILE A 1 96 ? 3.836 -10.893 3.511 1.00 77.44 96 ILE A O 1
ATOM 779 N N . ILE A 1 97 ? 1.780 -11.783 3.404 1.00 80.69 97 ILE A N 1
ATOM 780 C CA . ILE A 1 97 ? 2.113 -12.782 2.375 1.00 80.69 97 ILE A CA 1
ATOM 781 C C . ILE A 1 97 ? 2.594 -12.086 1.101 1.00 80.69 97 ILE A C 1
ATOM 783 O O . ILE A 1 97 ? 3.618 -12.462 0.531 1.00 80.69 97 ILE A O 1
ATOM 787 N N . PHE A 1 98 ? 1.891 -11.038 0.684 1.00 81.50 98 PHE A N 1
ATOM 788 C CA . PHE A 1 98 ? 2.242 -10.259 -0.492 1.00 81.50 98 PHE A CA 1
ATOM 789 C C . PHE A 1 98 ? 3.569 -9.501 -0.331 1.00 81.50 98 PHE A C 1
ATOM 791 O O . PHE A 1 98 ? 4.410 -9.502 -1.231 1.00 81.50 98 PHE A O 1
ATOM 798 N N . LEU A 1 99 ? 3.788 -8.879 0.830 1.00 82.94 99 LEU A N 1
ATOM 799 C CA . LEU A 1 99 ? 5.012 -8.151 1.157 1.00 82.94 99 LEU A CA 1
ATOM 800 C C . LEU A 1 99 ? 6.227 -9.078 1.119 1.00 82.94 99 LEU A C 1
ATOM 802 O O . LEU A 1 99 ? 7.263 -8.718 0.563 1.00 82.94 99 LEU A O 1
ATOM 806 N N . LEU A 1 100 ? 6.090 -10.282 1.665 1.00 79.19 100 LEU A N 1
ATOM 807 C CA . LEU A 1 100 ? 7.152 -11.275 1.649 1.00 79.19 100 LEU A CA 1
ATOM 808 C C . LEU A 1 100 ? 7.363 -11.884 0.257 1.00 79.19 100 LEU A C 1
ATOM 810 O O . LEU A 1 100 ? 8.505 -12.101 -0.133 1.00 79.19 100 LEU A O 1
ATOM 814 N N . ALA A 1 101 ? 6.304 -12.093 -0.531 1.00 80.06 101 ALA A N 1
ATOM 815 C CA . ALA A 1 101 ? 6.434 -12.493 -1.933 1.00 80.06 101 ALA A CA 1
ATOM 816 C C . ALA A 1 101 ? 7.186 -11.431 -2.759 1.00 80.06 101 ALA A C 1
ATOM 818 O O . ALA A 1 101 ? 8.068 -11.764 -3.549 1.00 80.06 101 ALA A O 1
ATOM 819 N N . ARG A 1 102 ? 6.919 -10.139 -2.522 1.00 81.38 102 ARG A N 1
ATOM 820 C CA . ARG A 1 102 ? 7.716 -9.037 -3.087 1.00 81.38 102 ARG A CA 1
ATOM 821 C C . ARG A 1 102 ? 9.169 -9.096 -2.614 1.00 81.38 102 ARG A C 1
ATOM 823 O O . ARG A 1 102 ? 10.068 -8.888 -3.423 1.00 81.38 102 ARG A O 1
ATOM 830 N N . GLN A 1 103 ? 9.399 -9.334 -1.323 1.00 79.56 103 GLN A N 1
ATOM 831 C CA . GLN A 1 103 ? 10.744 -9.443 -0.756 1.00 79.56 103 GLN A CA 1
ATOM 832 C C . GLN A 1 103 ? 11.534 -10.566 -1.443 1.00 79.56 103 GLN A C 1
ATOM 834 O O . GLN A 1 103 ? 12.683 -10.360 -1.804 1.00 79.56 103 GLN A O 1
ATOM 839 N N . LEU A 1 104 ? 10.899 -11.713 -1.698 1.00 77.31 104 LEU A N 1
ATOM 840 C CA . LEU A 1 104 ? 11.503 -12.835 -2.417 1.00 77.31 104 LEU A CA 1
ATOM 841 C C . LEU A 1 104 ? 11.924 -12.471 -3.836 1.00 77.31 104 LEU A C 1
ATOM 843 O O . LEU A 1 104 ? 13.049 -12.757 -4.231 1.00 77.31 104 LEU A O 1
ATOM 847 N N . ILE A 1 105 ? 11.039 -11.802 -4.577 1.00 74.38 105 ILE A N 1
ATOM 848 C CA . ILE A 1 105 ? 11.338 -11.338 -5.934 1.00 74.38 105 ILE A CA 1
ATOM 849 C C . ILE A 1 105 ? 12.537 -10.382 -5.912 1.00 74.38 105 ILE A C 1
ATOM 851 O O . ILE A 1 105 ? 13.419 -10.492 -6.752 1.00 74.38 105 ILE A O 1
ATOM 855 N N . LEU A 1 106 ? 12.604 -9.467 -4.941 1.00 72.50 106 LEU A N 1
ATOM 856 C CA . LEU A 1 106 ? 13.725 -8.533 -4.803 1.00 72.50 106 LEU A CA 1
ATOM 857 C C . LEU A 1 106 ? 15.049 -9.227 -4.494 1.00 72.50 106 LEU A C 1
ATOM 859 O O . LEU A 1 106 ? 16.049 -8.903 -5.122 1.00 72.50 106 LEU A O 1
ATOM 863 N N . ILE A 1 107 ? 15.043 -10.178 -3.561 1.00 78.75 107 ILE A N 1
ATOM 864 C CA . ILE A 1 107 ? 16.249 -10.910 -3.160 1.00 78.75 107 ILE A CA 1
ATOM 865 C C . ILE A 1 107 ? 16.790 -11.744 -4.331 1.00 78.75 107 ILE A C 1
ATOM 867 O O . ILE A 1 107 ? 18.003 -11.794 -4.528 1.00 78.75 107 ILE A O 1
ATOM 871 N N . GLU A 1 108 ? 15.905 -12.354 -5.128 1.00 73.56 108 GLU A N 1
ATOM 872 C CA . GLU A 1 108 ? 16.282 -13.072 -6.354 1.00 73.56 108 GLU A CA 1
ATOM 873 C C . GLU A 1 108 ? 16.940 -12.129 -7.377 1.00 73.56 108 GLU A C 1
ATOM 875 O O . GLU A 1 108 ? 17.978 -12.459 -7.944 1.00 73.56 108 GLU A O 1
ATOM 880 N N . ILE A 1 109 ? 16.384 -10.926 -7.572 1.00 68.81 109 ILE A N 1
ATOM 881 C CA . ILE A 1 109 ? 16.921 -9.925 -8.512 1.00 68.81 109 ILE A CA 1
ATOM 882 C C . ILE A 1 109 ? 18.269 -9.359 -8.038 1.00 68.81 109 ILE A C 1
ATOM 884 O O . ILE A 1 109 ? 19.151 -9.103 -8.852 1.00 68.81 109 ILE A O 1
ATOM 888 N N . GLU A 1 110 ? 18.438 -9.136 -6.733 1.00 75.94 110 GLU A N 1
ATOM 889 C CA . GLU A 1 110 ? 19.660 -8.571 -6.139 1.00 75.94 110 GLU A CA 1
ATOM 890 C C . GLU A 1 110 ? 20.764 -9.626 -5.921 1.00 75.94 110 GLU A C 1
ATOM 892 O O . GLU A 1 110 ? 21.845 -9.301 -5.428 1.00 75.94 110 GLU A O 1
ATOM 897 N N . GLY A 1 111 ? 20.518 -10.893 -6.285 1.00 69.25 111 GLY A N 1
ATOM 898 C CA . GLY A 1 111 ? 21.489 -11.988 -6.173 1.00 69.25 111 GLY A CA 1
ATOM 899 C C . GLY A 1 111 ? 21.890 -12.310 -4.730 1.00 69.25 111 GLY A C 1
ATOM 900 O O . GLY A 1 111 ? 22.942 -12.900 -4.480 1.00 69.25 111 GLY A O 1
ATOM 901 N N . THR A 1 112 ? 21.083 -11.902 -3.747 1.00 72.25 112 THR A N 1
ATOM 902 C CA . THR A 1 112 ? 21.438 -12.000 -2.326 1.00 72.25 112 THR A CA 1
ATOM 903 C C . THR A 1 112 ? 20.992 -13.346 -1.754 1.00 72.25 112 THR A C 1
ATOM 905 O O . THR A 1 112 ? 20.067 -13.445 -0.948 1.00 72.25 112 THR A O 1
ATOM 908 N N . HIS A 1 113 ? 21.659 -14.419 -2.189 1.00 65.06 113 HIS A N 1
ATOM 909 C CA . HIS A 1 113 ? 21.252 -15.802 -1.909 1.00 65.06 113 HIS A CA 1
ATOM 910 C C . HIS A 1 113 ? 21.158 -16.176 -0.420 1.00 65.06 113 HIS A C 1
ATOM 912 O O . HIS A 1 113 ? 20.431 -17.103 -0.067 1.00 65.06 113 HIS A O 1
ATOM 918 N N . GLU A 1 114 ? 21.826 -15.434 0.464 1.00 71.69 114 GLU A N 1
ATOM 919 C CA . GLU A 1 114 ? 21.773 -15.640 1.915 1.00 71.69 114 GLU A CA 1
ATOM 920 C C . GLU A 1 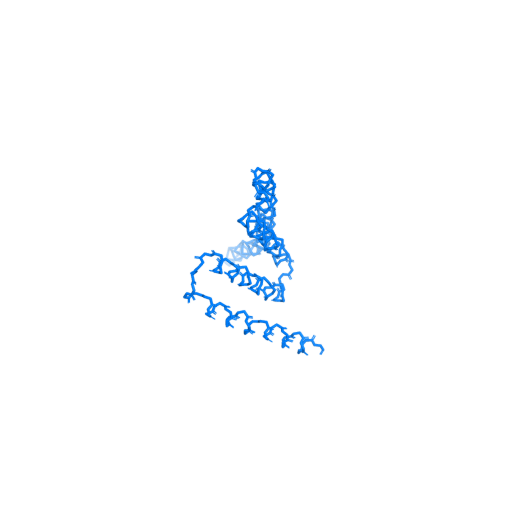114 ? 20.367 -15.414 2.504 1.00 71.69 114 GLU A C 1
ATOM 922 O O . GLU A 1 114 ? 19.969 -16.089 3.454 1.00 71.69 114 GLU A O 1
ATOM 927 N N . TYR A 1 115 ? 19.566 -14.527 1.904 1.00 69.81 115 TYR A N 1
ATOM 928 C CA . TYR A 1 115 ? 18.245 -14.165 2.429 1.00 69.81 115 TYR A CA 1
ATOM 929 C C . TYR A 1 115 ? 17.080 -14.916 1.778 1.00 69.81 115 TYR A C 1
ATOM 931 O O . TYR A 1 115 ? 15.964 -14.830 2.295 1.00 69.81 115 TYR A O 1
ATOM 939 N N . LEU A 1 116 ? 17.324 -15.685 0.708 1.00 73.00 116 LEU A N 1
ATOM 940 C CA . LEU A 1 116 ? 16.302 -16.433 -0.042 1.00 73.00 116 LEU A CA 1
ATOM 941 C C . LEU A 1 116 ? 15.643 -17.527 0.809 1.00 73.00 116 LEU A C 1
ATOM 943 O O . LEU A 1 116 ? 14.421 -17.573 0.937 1.00 73.00 116 LEU A O 1
ATOM 947 N N . LEU A 1 117 ? 16.437 -18.394 1.444 1.00 73.19 117 LEU A N 1
ATOM 948 C CA . LEU A 1 117 ? 15.907 -19.520 2.224 1.00 73.19 117 LEU A CA 1
ATOM 949 C C . LEU A 1 117 ? 15.036 -19.078 3.420 1.00 73.19 117 LEU A C 1
ATOM 951 O O . LEU A 1 117 ? 13.924 -19.599 3.551 1.00 73.19 117 LEU A O 1
ATOM 955 N N . PRO A 1 118 ? 15.452 -18.107 4.264 1.00 73.50 118 PRO A N 1
ATOM 956 C CA . PRO A 1 118 ? 14.622 -17.620 5.368 1.00 73.50 118 PRO A CA 1
ATOM 957 C C . PRO A 1 118 ? 13.304 -16.988 4.907 1.00 73.50 118 PRO A C 1
ATOM 959 O O . PRO A 1 118 ? 12.263 -17.196 5.535 1.00 73.50 118 PRO A O 1
ATOM 962 N N . THR A 1 119 ? 13.319 -16.229 3.804 1.00 73.19 119 THR A N 1
ATOM 963 C CA . THR A 1 119 ? 12.098 -15.595 3.289 1.00 73.19 119 THR A CA 1
ATOM 964 C C . THR A 1 119 ? 11.141 -16.608 2.667 1.00 73.19 119 THR A C 1
ATOM 966 O O . THR A 1 119 ? 9.939 -16.508 2.915 1.00 73.19 119 THR A O 1
ATOM 969 N N . VAL A 1 120 ? 11.631 -17.628 1.949 1.00 77.31 120 VAL A N 1
ATOM 970 C CA . VAL A 1 120 ? 10.774 -18.685 1.372 1.00 77.31 120 VAL A CA 1
ATOM 971 C C . VAL A 1 120 ? 10.089 -19.486 2.478 1.00 77.31 120 VAL A C 1
ATOM 973 O O . VAL A 1 120 ? 8.888 -19.764 2.397 1.00 77.31 120 VAL A O 1
ATOM 976 N N . LEU A 1 121 ? 10.825 -19.820 3.542 1.00 78.31 121 LEU A N 1
ATOM 977 C CA . LEU A 1 121 ? 10.283 -20.503 4.718 1.00 78.31 121 LEU A CA 1
ATOM 978 C C . LEU A 1 121 ? 9.192 -19.672 5.400 1.00 78.31 121 LEU A C 1
ATOM 980 O O . LEU A 1 121 ? 8.110 -20.190 5.675 1.00 78.31 121 LEU A O 1
ATOM 984 N N . SER A 1 122 ? 9.447 -18.377 5.607 1.00 73.19 122 SER A N 1
ATOM 985 C CA . SER A 1 122 ? 8.475 -17.445 6.190 1.00 73.19 122 SER A CA 1
ATOM 986 C C . SER A 1 122 ? 7.176 -17.379 5.373 1.00 73.19 122 SER A C 1
ATOM 988 O O . SER A 1 122 ? 6.087 -17.567 5.921 1.00 73.19 122 SER A O 1
ATOM 990 N N . VAL A 1 123 ? 7.275 -17.215 4.046 1.00 77.88 123 VAL A N 1
ATOM 991 C CA . VAL A 1 123 ? 6.111 -17.185 3.138 1.00 77.88 123 VAL A CA 1
ATOM 992 C C . VAL A 1 123 ? 5.325 -18.489 3.179 1.00 77.88 123 VAL A C 1
ATOM 994 O O . VAL A 1 123 ? 4.098 -18.467 3.262 1.00 77.88 123 VAL A O 1
ATOM 997 N N . SER A 1 124 ? 6.021 -19.625 3.154 1.00 75.31 124 SER A N 1
ATOM 998 C CA . SER A 1 124 ? 5.392 -20.950 3.144 1.00 75.31 124 SER A CA 1
ATOM 999 C C . SER A 1 124 ? 4.594 -21.212 4.425 1.00 75.31 124 SER A C 1
ATOM 1001 O O . SER A 1 124 ? 3.464 -21.701 4.365 1.00 75.31 124 SER A O 1
ATOM 1003 N N . VAL A 1 125 ? 5.141 -20.831 5.584 1.00 81.44 125 VAL A N 1
ATOM 1004 C CA . VAL A 1 125 ? 4.459 -20.949 6.883 1.00 81.44 125 VAL A CA 1
ATOM 1005 C C . VAL A 1 125 ? 3.231 -20.037 6.950 1.00 81.44 125 VAL A C 1
ATOM 1007 O O . VAL A 1 125 ? 2.162 -20.473 7.379 1.00 81.44 125 VAL A O 1
ATOM 1010 N N . LEU A 1 126 ? 3.347 -18.791 6.484 1.00 78.50 126 LEU A N 1
ATOM 1011 C CA . LEU A 1 126 ? 2.242 -17.828 6.491 1.00 78.50 126 LEU A CA 1
ATOM 1012 C C . LEU A 1 126 ? 1.108 -18.209 5.534 1.00 78.50 126 LEU A C 1
ATOM 1014 O O . LEU A 1 126 ? -0.061 -18.104 5.906 1.00 78.50 126 LEU A O 1
ATOM 1018 N N . LEU A 1 127 ? 1.428 -18.710 4.339 1.00 78.19 127 LEU A N 1
ATOM 1019 C CA . LEU A 1 127 ? 0.436 -19.263 3.412 1.00 78.19 127 LEU A CA 1
ATOM 1020 C C . LEU A 1 127 ? -0.283 -20.470 4.022 1.00 78.19 127 LEU A C 1
ATOM 1022 O O . LEU A 1 127 ? -1.509 -20.554 3.950 1.00 78.19 127 LEU A O 1
ATOM 1026 N N . GLY A 1 128 ? 0.459 -21.373 4.673 1.00 79.56 128 GLY A N 1
ATOM 1027 C CA . GLY A 1 128 ? -0.117 -22.505 5.399 1.00 79.56 128 GLY A CA 1
ATOM 1028 C C . GLY A 1 128 ? -1.090 -22.061 6.495 1.00 79.56 128 GLY A C 1
ATOM 1029 O O . GLY A 1 128 ? -2.196 -22.594 6.597 1.00 79.56 128 GLY A O 1
ATOM 1030 N N . LEU A 1 129 ? -0.723 -21.029 7.259 1.00 79.62 129 LEU A N 1
ATOM 1031 C CA . LEU A 1 129 ? -1.579 -20.446 8.291 1.00 79.62 129 LEU A CA 1
ATOM 1032 C C . LEU A 1 129 ? -2.828 -19.774 7.701 1.00 79.62 129 LEU A C 1
ATOM 1034 O O . LEU A 1 129 ? -3.922 -19.945 8.237 1.00 79.62 129 LEU A O 1
ATOM 1038 N N . HIS A 1 130 ? -2.698 -19.060 6.581 1.00 75.88 130 HIS A N 1
ATOM 1039 C CA . HIS A 1 130 ? -3.828 -18.429 5.895 1.00 75.88 130 HIS A CA 1
ATOM 1040 C C . HIS A 1 130 ? -4.830 -19.467 5.366 1.00 75.88 130 HIS A C 1
ATOM 1042 O O . HIS A 1 130 ? -6.039 -19.323 5.560 1.00 75.88 130 HIS A O 1
ATOM 1048 N N . ILE A 1 131 ? -4.341 -20.557 4.763 1.00 78.94 131 ILE A N 1
ATOM 1049 C CA . ILE A 1 131 ? -5.182 -21.671 4.301 1.00 78.94 131 ILE A CA 1
ATOM 1050 C C . ILE A 1 131 ? -5.878 -22.351 5.489 1.00 78.94 131 ILE A C 1
ATOM 1052 O O . ILE A 1 131 ? -7.072 -22.646 5.412 1.00 78.94 131 ILE A O 1
ATOM 1056 N N . ALA A 1 132 ? -5.163 -22.567 6.598 1.00 77.38 132 ALA A N 1
ATOM 1057 C CA . ALA A 1 132 ? -5.735 -23.144 7.811 1.00 77.38 132 ALA A CA 1
ATOM 1058 C C . ALA A 1 132 ? -6.831 -22.245 8.404 1.00 77.38 132 ALA A C 1
ATOM 1060 O O . ALA A 1 132 ? -7.938 -22.721 8.647 1.00 77.38 132 ALA A O 1
ATOM 1061 N N . HIS A 1 133 ? -6.579 -20.942 8.555 1.00 71.88 133 HIS A N 1
ATOM 1062 C CA . HIS A 1 133 ? -7.564 -19.981 9.057 1.00 71.88 133 HIS A CA 1
ATOM 1063 C C . HIS A 1 133 ? -8.839 -19.969 8.200 1.00 71.88 133 HIS A C 1
ATOM 1065 O O . HIS A 1 133 ? -9.945 -20.089 8.723 1.00 71.88 133 HIS A O 1
ATOM 1071 N N . LYS A 1 134 ? -8.700 -19.941 6.868 1.00 69.94 134 LYS A N 1
ATOM 1072 C CA . LYS A 1 134 ? -9.841 -19.974 5.937 1.00 69.94 134 LYS A CA 1
ATOM 1073 C C . LYS A 1 134 ? -10.644 -21.283 6.007 1.00 69.94 134 LYS A C 1
ATOM 1075 O O . LYS A 1 134 ? -11.815 -21.305 5.639 1.00 69.94 134 LYS A O 1
ATO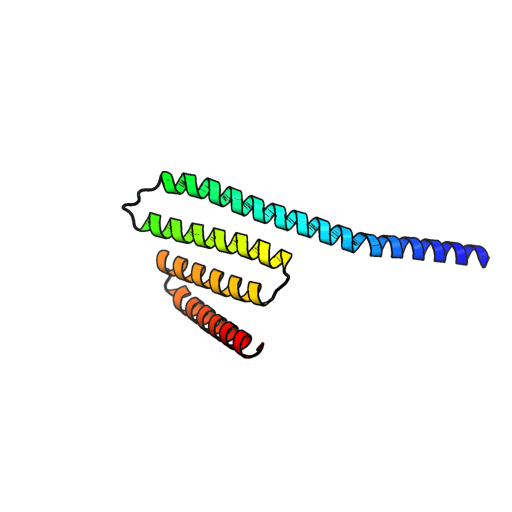M 1080 N N . LYS A 1 135 ? -10.023 -22.374 6.470 1.00 70.12 135 LYS A N 1
ATOM 1081 C CA . LYS A 1 135 ? -10.666 -23.679 6.681 1.00 70.12 135 LYS A CA 1
ATOM 1082 C C . LYS A 1 135 ? -11.385 -23.784 8.035 1.00 70.12 135 LYS A C 1
ATOM 1084 O O . LYS A 1 135 ? -12.351 -24.532 8.117 1.00 70.12 135 LYS A O 1
ATOM 1089 N N . PHE A 1 136 ? -10.933 -23.060 9.063 1.00 56.66 136 PHE A N 1
ATOM 1090 C CA . PHE A 1 136 ? -11.528 -23.058 10.410 1.00 56.66 136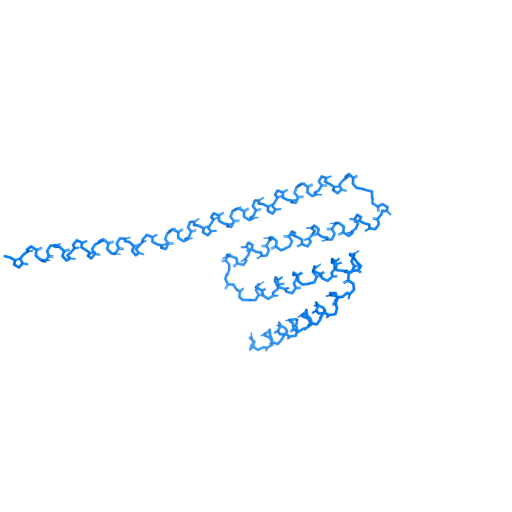 PHE A CA 1
ATOM 1091 C C . PHE A 1 136 ? -12.651 -22.025 10.601 1.00 56.66 136 PHE A C 1
ATOM 1093 O O . PHE A 1 136 ? -13.499 -22.220 11.463 1.00 56.66 136 PHE A O 1
ATOM 1100 N N . VAL A 1 137 ? -12.684 -20.951 9.804 1.00 53.81 137 VAL A N 1
ATOM 1101 C CA . VAL A 1 137 ? -13.737 -19.912 9.839 1.00 53.81 137 VAL A CA 1
ATOM 1102 C C . VAL A 1 137 ? -14.841 -20.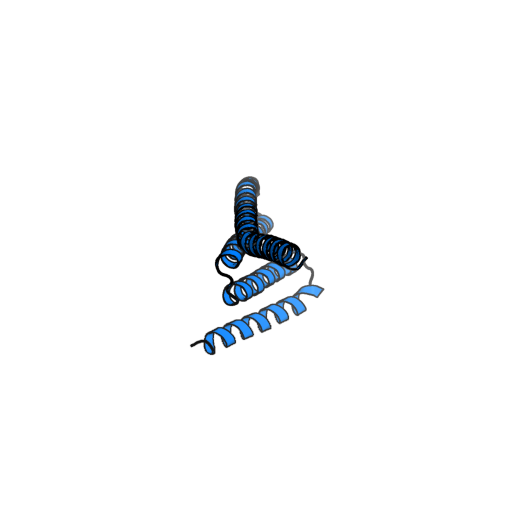218 8.812 1.00 53.81 137 VAL A C 1
ATOM 1104 O O . VAL A 1 137 ? -15.295 -19.345 8.076 1.00 53.81 137 VAL A O 1
ATOM 1107 N N . LYS A 1 138 ? -15.245 -21.487 8.711 1.00 46.22 138 LYS A N 1
ATOM 1108 C CA . LYS A 1 138 ? -16.355 -21.928 7.862 1.00 46.22 138 LYS A CA 1
ATOM 1109 C C . LYS A 1 138 ? -17.449 -22.566 8.700 1.00 46.22 138 LYS A C 1
ATOM 1111 O O . LYS A 1 138 ? -17.092 -23.377 9.580 1.00 46.22 138 LYS A O 1
#

Radius of gyration: 24.34 Å; chains: 1; bounding box: 44×49×78 Å